Protein AF-A0AAV1AVY8-F1 (afdb_monomer)

Nearest PDB structures (foldseek):
  2wbl-assembly1_A  TM=4.725E-01  e=6.125E+00  Arabidopsis thaliana
  9c3c-assembly1_b  TM=4.980E-01  e=7.980E+00  Oryctolagus cuniculus
  2nty-assemb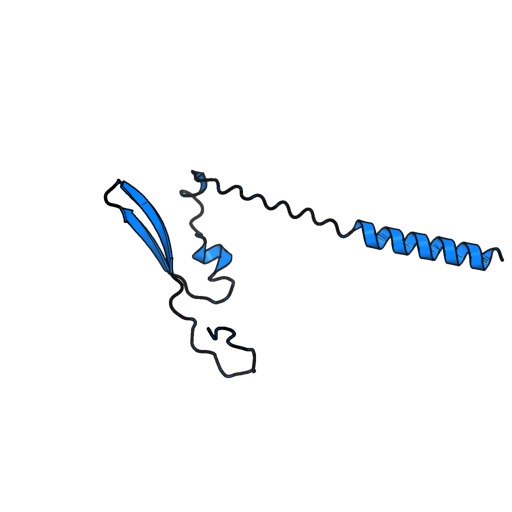ly1_B  TM=3.915E-01  e=5.022E+00  Arabidopsis thaliana
  8yt8-assembly1_B  TM=3.386E-01  e=6.544E+00  Mus musculus

Structure (mmCIF, N/CA/C/O backbone):
data_AF-A0AAV1AVY8-F1
#
_entry.id   AF-A0AAV1AVY8-F1
#
loop_
_atom_site.group_PDB
_atom_site.id
_atom_site.type_symbol
_atom_site.label_atom_id
_atom_site.label_alt_id
_atom_site.label_comp_id
_atom_site.label_asym_id
_atom_site.label_entity_id
_atom_site.label_seq_id
_atom_site.pdbx_PDB_ins_code
_atom_site.Cartn_x
_atom_site.Cartn_y
_atom_site.Cartn_z
_atom_site.occupancy
_atom_site.B_iso_or_equiv
_atom_site.auth_seq_id
_atom_site.auth_comp_id
_atom_site.auth_asym_id
_atom_site.auth_atom_id
_atom_site.pdbx_PDB_model_num
ATOM 1 N N . MET A 1 1 ? -13.682 24.854 53.426 1.00 68.25 1 MET A N 1
ATOM 2 C CA . MET A 1 1 ? -12.756 25.675 52.612 1.00 68.25 1 MET A CA 1
ATOM 3 C C . MET A 1 1 ? -11.513 24.886 52.199 1.00 68.25 1 MET A C 1
ATOM 5 O O . MET A 1 1 ? -11.272 24.775 51.011 1.00 68.25 1 MET A O 1
ATOM 9 N N . ALA A 1 2 ? -10.770 24.259 53.122 1.00 81.88 2 ALA A N 1
ATOM 10 C CA . ALA A 1 2 ? -9.595 23.443 52.764 1.00 81.88 2 ALA A CA 1
ATOM 11 C C . ALA A 1 2 ? -9.935 22.173 51.949 1.0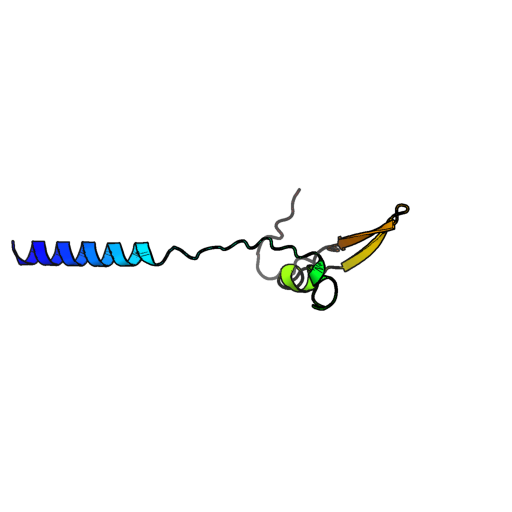0 81.88 2 ALA A C 1
ATOM 13 O O . ALA A 1 2 ? -9.279 21.880 50.957 1.00 81.88 2 ALA A O 1
ATOM 14 N N . ILE A 1 3 ? -11.013 21.469 52.317 1.00 86.44 3 ILE A N 1
ATOM 15 C CA . ILE A 1 3 ? -11.447 20.227 51.647 1.00 86.44 3 ILE A CA 1
ATOM 16 C C . ILE A 1 3 ? -11.923 20.501 50.212 1.00 86.44 3 ILE A C 1
ATOM 18 O O . ILE A 1 3 ? -11.549 19.796 49.284 1.00 86.44 3 ILE A O 1
ATOM 22 N N . THR A 1 4 ? -12.694 21.571 50.005 1.00 87.38 4 THR A N 1
ATOM 23 C CA . THR A 1 4 ? -13.173 21.980 48.673 1.00 87.38 4 THR A CA 1
ATOM 24 C C . THR A 1 4 ? -12.026 22.410 47.756 1.00 87.38 4 THR A C 1
ATOM 26 O O . THR A 1 4 ? -12.057 22.124 46.563 1.00 87.38 4 THR A O 1
ATOM 29 N N . VAL A 1 5 ? -10.987 23.047 48.311 1.00 90.81 5 VAL A N 1
ATOM 30 C CA . VAL A 1 5 ? -9.762 23.396 47.574 1.00 90.81 5 VAL A CA 1
ATOM 31 C C . VAL A 1 5 ? -8.970 22.138 47.207 1.00 90.81 5 VAL A C 1
ATOM 33 O O . VAL A 1 5 ? -8.553 22.011 46.060 1.00 90.81 5 VAL A O 1
ATOM 36 N N . GLN A 1 6 ? -8.826 21.174 48.121 1.00 88.19 6 GLN A N 1
ATOM 37 C CA . GLN A 1 6 ? -8.169 19.897 47.815 1.00 88.19 6 GLN A CA 1
ATOM 38 C C . GLN A 1 6 ? -8.899 19.098 46.730 1.00 88.19 6 GLN A C 1
ATOM 40 O O . GLN A 1 6 ? -8.255 18.620 45.800 1.00 88.19 6 GLN A O 1
ATOM 45 N N . VAL A 1 7 ? -10.228 18.985 46.806 1.00 90.94 7 VAL A N 1
ATOM 46 C CA . VAL A 1 7 ? -11.026 18.267 45.795 1.00 90.94 7 VAL A CA 1
ATOM 47 C C . VAL A 1 7 ? -10.897 18.932 44.420 1.00 90.94 7 VAL A C 1
ATOM 49 O O . VAL A 1 7 ? -10.732 18.237 43.418 1.00 90.94 7 VAL A O 1
ATOM 52 N N . SER A 1 8 ? -10.886 20.268 44.370 1.00 90.94 8 SER A N 1
ATOM 53 C CA . SER A 1 8 ? -10.660 21.024 43.131 1.00 90.94 8 SER A CA 1
ATOM 54 C C . SER A 1 8 ? -9.269 20.764 42.535 1.00 90.94 8 SER A C 1
ATOM 56 O O . SER A 1 8 ? -9.150 20.455 41.350 1.00 90.94 8 SER A O 1
ATOM 58 N N . LEU A 1 9 ? -8.215 20.788 43.360 1.00 90.88 9 LEU A N 1
ATOM 59 C CA . LEU A 1 9 ? -6.843 20.506 42.919 1.00 90.88 9 LEU A CA 1
ATOM 60 C C . LEU A 1 9 ? -6.689 19.086 42.357 1.00 90.88 9 LEU A C 1
ATOM 62 O O . LEU A 1 9 ? -6.064 18.913 41.312 1.00 90.88 9 LEU A O 1
ATOM 66 N N . ILE A 1 10 ? -7.290 18.085 43.008 1.00 91.12 10 ILE A N 1
ATOM 67 C CA . ILE A 1 10 ? -7.266 16.689 42.544 1.00 91.12 10 ILE A CA 1
ATOM 68 C C . ILE A 1 10 ? -8.008 16.555 41.207 1.00 91.12 10 ILE A C 1
ATOM 70 O O . ILE A 1 10 ? -7.501 15.912 40.290 1.00 91.12 10 ILE A O 1
ATOM 74 N N . SER A 1 11 ? -9.166 17.206 41.059 1.00 89.44 11 SER A N 1
ATOM 75 C CA . SER A 1 11 ? -9.940 17.187 39.810 1.00 89.44 11 SER A CA 1
ATOM 76 C C . SER A 1 11 ? -9.165 17.778 38.628 1.00 89.44 11 SER A C 1
ATOM 78 O O . SER A 1 11 ? -9.226 17.235 37.526 1.00 89.44 11 SER A O 1
ATOM 80 N N . ILE A 1 12 ? -8.431 18.873 38.841 1.00 89.38 12 ILE A N 1
ATOM 81 C CA . ILE A 1 12 ? -7.613 19.514 37.798 1.00 89.38 12 ILE A CA 1
ATOM 82 C C . ILE A 1 12 ? -6.440 18.605 37.403 1.00 89.38 12 ILE A C 1
ATOM 84 O O . ILE A 1 12 ? -6.163 18.435 36.218 1.00 89.38 12 ILE A O 1
ATOM 88 N N . LEU A 1 13 ? -5.787 17.968 38.380 1.00 87.94 13 LEU A N 1
ATOM 89 C CA . LEU A 1 13 ? -4.676 17.037 38.151 1.00 87.94 13 LEU A CA 1
ATOM 90 C C . LEU A 1 13 ? -5.093 15.830 37.301 1.00 87.94 13 LEU A C 1
ATOM 92 O O . LEU A 1 13 ? -4.380 15.462 36.368 1.00 87.94 13 LEU A O 1
ATOM 96 N N . LEU A 1 14 ? -6.265 15.252 37.582 1.00 83.81 14 LEU A N 1
ATOM 97 C CA . LEU A 1 14 ? -6.812 14.136 36.804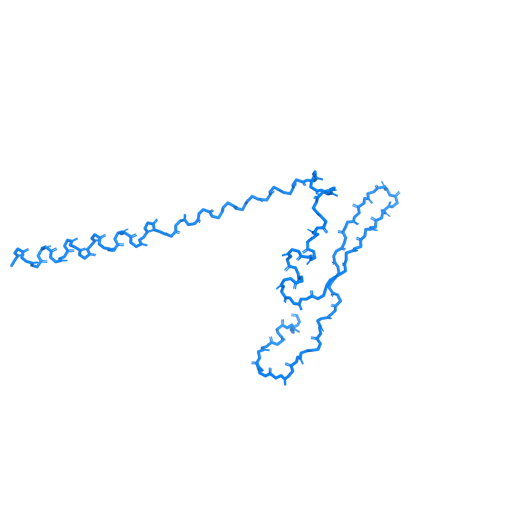 1.00 83.81 14 LEU A CA 1
ATOM 98 C C . LEU A 1 14 ? -7.131 14.547 35.361 1.00 83.81 14 LEU A C 1
ATOM 100 O O . LEU A 1 14 ? -6.813 13.802 34.434 1.00 83.81 14 LEU A O 1
ATOM 104 N N . LEU A 1 15 ? -7.681 15.748 35.151 1.00 82.25 15 LEU A N 1
ATOM 105 C CA . LEU A 1 15 ? -7.954 16.270 33.810 1.00 82.25 15 LEU A CA 1
ATOM 106 C C . LEU A 1 15 ? -6.661 16.435 32.989 1.00 82.25 15 LEU A C 1
ATOM 108 O O . LEU A 1 15 ? -6.619 16.032 31.828 1.00 82.25 15 LEU A O 1
ATOM 112 N N . CYS A 1 16 ? -5.576 16.930 33.592 1.00 79.75 16 CYS A N 1
ATOM 113 C CA . CYS A 1 16 ? -4.286 17.106 32.911 1.00 79.75 16 CYS A CA 1
ATOM 114 C C . CYS A 1 16 ? -3.675 15.790 32.398 1.00 79.75 16 CYS A C 1
ATOM 116 O O . CYS A 1 16 ? -3.081 15.769 31.320 1.00 79.75 16 CYS A O 1
ATOM 118 N N . ILE A 1 17 ? -3.838 14.686 33.134 1.00 79.81 17 ILE A N 1
ATOM 119 C CA . ILE A 1 17 ? -3.283 13.377 32.748 1.00 79.81 17 ILE A CA 1
ATOM 120 C C . ILE A 1 17 ? -4.005 12.811 31.514 1.00 79.81 17 ILE A C 1
ATOM 122 O O . ILE A 1 17 ? -3.375 12.175 30.670 1.00 79.81 17 ILE A O 1
ATOM 126 N N . THR A 1 18 ? -5.305 13.085 31.353 1.00 69.81 18 THR A N 1
ATOM 127 C CA . THR A 1 18 ? -6.079 12.611 30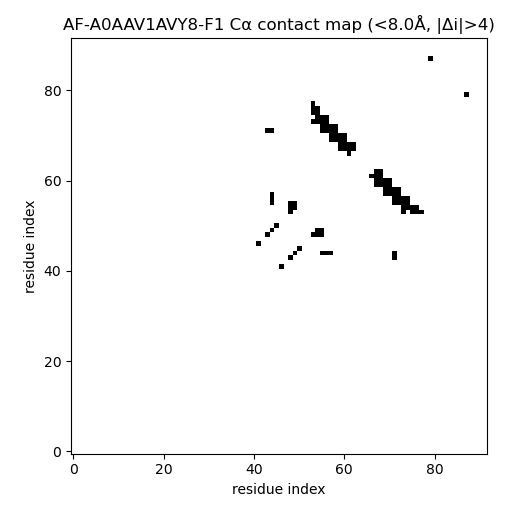.188 1.00 69.81 18 THR A CA 1
ATOM 128 C C . THR A 1 18 ? -5.676 13.276 28.868 1.00 69.81 18 THR A C 1
ATOM 130 O O . THR A 1 18 ? -5.803 12.662 27.814 1.00 69.81 18 THR A O 1
ATOM 133 N N . ILE A 1 19 ? -5.122 14.493 28.910 1.00 61.88 19 ILE A N 1
ATOM 134 C CA . ILE A 1 19 ? -4.714 15.250 27.712 1.00 61.88 19 ILE A CA 1
ATOM 135 C C . ILE A 1 19 ? -3.354 14.761 27.176 1.00 61.88 19 ILE A C 1
ATOM 137 O O . ILE A 1 19 ? -3.073 14.866 25.983 1.00 61.88 19 ILE A O 1
ATOM 141 N N . ALA A 1 20 ? -2.505 14.186 28.034 1.00 58.50 20 ALA A N 1
ATOM 142 C CA . ALA A 1 20 ? -1.146 13.784 27.669 1.00 58.50 20 ALA A CA 1
ATOM 143 C C . ALA A 1 20 ? -1.060 12.447 26.902 1.00 58.50 20 ALA A C 1
ATOM 145 O O . ALA A 1 20 ? -0.034 12.180 26.282 1.00 58.50 20 ALA A O 1
ATOM 146 N N . GLN A 1 21 ? -2.119 11.627 26.902 1.00 58.31 21 GLN A N 1
ATOM 147 C CA . GLN A 1 21 ? -2.122 10.298 26.263 1.00 58.31 21 GLN A CA 1
ATOM 148 C C . GLN A 1 21 ? -2.709 10.284 24.838 1.00 58.31 21 GLN A C 1
ATOM 150 O O . GLN A 1 21 ? -2.933 9.222 24.272 1.00 58.31 21 GLN A O 1
ATOM 155 N N . GLY A 1 22 ? -2.946 11.456 24.237 1.00 54.59 22 GLY A N 1
ATOM 156 C CA . GLY A 1 22 ? -3.513 11.603 22.888 1.00 54.59 22 GLY A CA 1
ATOM 157 C C . GLY A 1 22 ? -2.516 12.012 21.800 1.00 54.59 22 GLY A C 1
ATOM 158 O O . GLY A 1 22 ? -2.934 12.509 20.758 1.00 54.59 22 GLY A O 1
ATOM 159 N N . ARG A 1 23 ? -1.204 11.870 22.025 1.00 55.44 23 ARG A N 1
ATOM 160 C CA . ARG A 1 23 ? -0.195 12.055 20.969 1.00 55.44 23 ARG A CA 1
ATOM 161 C C . ARG A 1 23 ? 0.377 10.706 20.561 1.00 55.44 23 ARG A C 1
ATOM 163 O O . ARG A 1 23 ? 1.560 10.452 20.745 1.00 55.44 23 ARG A O 1
ATOM 170 N N . GLU A 1 24 ? -0.473 9.877 19.964 1.00 52.22 24 GLU A N 1
ATOM 171 C CA . GLU A 1 24 ? -0.002 8.908 18.978 1.00 52.22 24 GLU A CA 1
ATOM 172 C C . GLU A 1 24 ? 0.691 9.736 17.891 1.00 52.22 24 GLU A C 1
ATOM 174 O O . GLU A 1 24 ? 0.059 10.486 17.139 1.00 52.22 24 GLU A O 1
ATOM 179 N N . THR A 1 25 ? 2.019 9.717 17.878 1.00 52.25 25 THR A N 1
ATOM 180 C CA . THR A 1 25 ? 2.789 10.255 16.770 1.00 52.25 25 THR A CA 1
ATOM 181 C C . THR A 1 25 ? 2.473 9.372 15.575 1.00 52.25 25 THR A C 1
ATOM 183 O O . THR A 1 25 ? 3.088 8.331 15.367 1.00 52.25 25 THR A O 1
ATOM 186 N N . LEU A 1 26 ? 1.484 9.775 14.778 1.00 49.19 26 LEU A N 1
ATOM 187 C CA . LEU A 1 26 ? 1.268 9.195 13.464 1.00 49.19 26 LEU A CA 1
ATOM 188 C C . LEU A 1 26 ? 2.453 9.649 12.601 1.00 49.19 26 LEU A C 1
ATOM 190 O O . LEU A 1 26 ? 2.403 10.640 11.875 1.00 49.19 26 LEU A O 1
ATOM 194 N N . HIS A 1 27 ? 3.581 8.959 12.765 1.00 46.72 27 HIS A N 1
ATOM 195 C CA . HIS A 1 27 ? 4.661 8.952 11.803 1.00 46.72 27 HIS A CA 1
ATOM 196 C C . HIS A 1 27 ? 4.095 8.275 10.559 1.00 46.72 27 HIS A C 1
ATOM 198 O O . HIS A 1 27 ? 4.238 7.073 10.361 1.00 46.72 27 HIS A O 1
ATOM 204 N N . THR A 1 28 ? 3.433 9.063 9.713 1.00 47.84 28 THR A N 1
ATOM 205 C CA . THR A 1 28 ? 3.250 8.727 8.305 1.00 47.84 28 THR A CA 1
ATOM 206 C C . THR A 1 28 ? 4.636 8.747 7.673 1.00 47.84 28 THR A C 1
ATOM 208 O O . THR A 1 28 ? 5.073 9.733 7.079 1.00 47.84 28 THR A O 1
ATOM 211 N N . SER A 1 29 ? 5.389 7.668 7.865 1.00 52.81 29 SER A N 1
ATOM 212 C CA . SER A 1 29 ? 6.544 7.364 7.044 1.00 52.81 29 SER A CA 1
ATOM 213 C C . SER A 1 29 ? 6.014 6.958 5.673 1.00 52.81 29 SER A C 1
ATOM 215 O O . SER A 1 29 ? 5.856 5.782 5.366 1.00 52.81 29 SER A O 1
ATOM 217 N N . ASN A 1 30 ? 5.794 7.938 4.794 1.00 55.03 30 ASN A N 1
ATOM 218 C CA . ASN A 1 30 ? 5.705 7.695 3.350 1.00 55.03 30 ASN A CA 1
ATOM 219 C C . ASN A 1 30 ? 7.090 7.336 2.794 1.00 55.03 30 ASN A C 1
ATOM 221 O O . ASN A 1 30 ? 7.551 7.894 1.799 1.00 55.03 30 ASN A O 1
ATOM 225 N N . GLN A 1 31 ? 7.786 6.405 3.443 1.00 51.47 31 GLN A N 1
ATOM 226 C CA . GLN A 1 31 ? 8.992 5.819 2.904 1.00 51.47 31 GLN A CA 1
ATOM 227 C C . GLN A 1 31 ? 8.549 4.752 1.900 1.00 51.47 31 GLN A C 1
ATOM 229 O O . GLN A 1 31 ? 8.649 3.552 2.138 1.00 51.47 31 GLN A O 1
ATOM 234 N N . PHE A 1 32 ? 8.022 5.217 0.761 1.00 51.53 32 PHE A N 1
ATOM 235 C CA . PHE A 1 32 ? 7.958 4.427 -0.461 1.00 51.53 32 PHE A CA 1
ATOM 236 C C . PHE A 1 32 ? 9.399 4.233 -0.936 1.00 51.53 32 PHE A C 1
ATOM 238 O O . PHE A 1 32 ? 9.917 4.922 -1.813 1.00 51.53 32 PHE A O 1
ATOM 245 N N . SER A 1 33 ? 10.089 3.326 -0.252 1.00 44.81 33 SER A N 1
ATOM 246 C CA . SER A 1 33 ? 11.369 2.796 -0.670 1.00 44.81 33 SER A CA 1
ATOM 247 C C . SER A 1 33 ? 11.106 1.959 -1.911 1.00 44.81 33 SER A C 1
ATOM 249 O O . SER A 1 33 ? 10.661 0.816 -1.818 1.00 44.81 33 SER A O 1
ATOM 251 N N . ALA A 1 34 ? 11.410 2.519 -3.082 1.00 53.22 34 ALA A N 1
ATOM 252 C CA . ALA A 1 34 ? 11.415 1.801 -4.358 1.00 53.22 34 ALA A CA 1
ATOM 253 C C . ALA A 1 34 ? 12.332 0.552 -4.344 1.00 53.22 34 ALA A C 1
ATOM 255 O O . ALA A 1 34 ? 12.271 -0.283 -5.239 1.00 53.22 34 ALA A O 1
ATOM 256 N N . SER A 1 35 ? 13.155 0.391 -3.304 1.00 44.38 35 SER A N 1
ATOM 257 C CA . SER A 1 35 ? 13.981 -0.781 -3.010 1.00 44.38 35 SER A CA 1
ATOM 258 C C . SER A 1 35 ? 13.241 -1.950 -2.330 1.00 44.38 35 SER A C 1
ATOM 260 O O . SER A 1 35 ? 13.822 -3.023 -2.203 1.00 44.38 35 SER A O 1
ATOM 262 N N . SER A 1 36 ? 11.973 -1.791 -1.926 1.00 45.78 36 SER A N 1
ATOM 263 C CA . SER A 1 36 ? 11.144 -2.864 -1.334 1.00 45.78 36 SER A CA 1
ATOM 264 C C . SER A 1 36 ? 10.561 -3.843 -2.369 1.00 45.78 36 SER A C 1
ATOM 266 O O . SER A 1 36 ? 10.082 -4.916 -2.012 1.00 45.78 36 SER A O 1
ATOM 268 N N . LEU A 1 37 ? 10.645 -3.521 -3.666 1.00 51.22 37 LEU A N 1
ATOM 269 C CA . LEU A 1 37 ? 10.017 -4.264 -4.773 1.00 51.22 37 LEU A CA 1
ATOM 270 C C . LEU A 1 37 ? 10.519 -5.707 -4.987 1.00 51.22 37 LEU A C 1
ATOM 272 O O . LEU A 1 37 ? 10.133 -6.331 -5.974 1.00 51.22 37 LEU A O 1
ATOM 276 N N . VAL A 1 38 ? 11.390 -6.234 -4.123 1.00 51.16 38 VAL A N 1
ATOM 277 C CA . VAL A 1 38 ? 12.057 -7.520 -4.365 1.00 51.16 38 VAL A CA 1
ATOM 278 C C . VAL A 1 38 ? 11.873 -8.561 -3.258 1.00 51.16 38 VAL A C 1
ATOM 280 O O . VAL A 1 38 ? 12.074 -9.723 -3.566 1.00 51.16 38 VAL A O 1
ATOM 283 N N . ASN A 1 39 ? 11.461 -8.245 -2.019 1.00 50.50 39 ASN A N 1
ATOM 284 C CA . ASN A 1 39 ? 11.483 -9.280 -0.955 1.00 50.50 39 ASN A CA 1
ATOM 285 C C . ASN A 1 39 ? 10.368 -9.232 0.106 1.00 50.50 39 ASN A C 1
ATOM 287 O O . ASN A 1 39 ? 10.519 -9.832 1.165 1.00 50.50 39 ASN A O 1
ATOM 291 N N . ASN A 1 40 ? 9.253 -8.550 -0.143 1.00 52.56 40 ASN A N 1
ATOM 292 C CA . ASN A 1 40 ? 8.026 -8.842 0.598 1.00 52.56 40 ASN A CA 1
ATOM 293 C C . ASN A 1 40 ? 6.980 -9.226 -0.440 1.00 52.56 40 ASN A C 1
ATOM 295 O O . ASN A 1 40 ? 6.472 -8.362 -1.148 1.00 52.56 40 ASN A O 1
ATOM 299 N N . ASP A 1 41 ? 6.711 -10.525 -0.558 1.00 60.41 41 ASP A N 1
ATOM 300 C CA . ASP A 1 41 ? 5.773 -11.130 -1.517 1.00 60.41 41 ASP A CA 1
ATOM 301 C C . ASP A 1 41 ? 4.312 -10.653 -1.358 1.00 60.41 41 ASP A C 1
ATOM 303 O O . ASP A 1 41 ? 3.426 -11.054 -2.112 1.00 60.41 41 ASP A O 1
ATOM 307 N N . ASP A 1 42 ? 4.058 -9.758 -0.402 1.00 66.75 42 ASP A N 1
ATOM 308 C CA . ASP A 1 42 ? 2.744 -9.239 -0.070 1.00 66.75 42 ASP A CA 1
ATOM 309 C C . ASP A 1 42 ? 2.615 -7.805 -0.606 1.00 66.75 42 ASP A C 1
ATOM 311 O O . ASP A 1 42 ? 2.946 -6.825 0.064 1.00 66.75 42 ASP A O 1
ATOM 315 N N . GLY A 1 43 ? 2.146 -7.686 -1.852 1.00 78.00 43 GLY A N 1
ATOM 316 C CA . GLY A 1 43 ? 1.862 -6.406 -2.507 1.00 78.00 43 GLY A CA 1
ATOM 317 C C . GLY A 1 43 ? 0.750 -5.596 -1.821 1.00 78.00 43 GLY A C 1
ATOM 318 O O . GLY A 1 43 ? 0.122 -6.029 -0.847 1.00 78.00 43 GLY A O 1
ATOM 319 N N . ILE A 1 44 ? 0.460 -4.405 -2.357 1.00 84.25 44 ILE A N 1
ATOM 320 C CA . ILE A 1 44 ? -0.607 -3.508 -1.853 1.00 84.25 44 ILE A CA 1
ATOM 321 C C . ILE A 1 44 ? -1.950 -4.251 -1.771 1.00 84.25 44 ILE A C 1
ATOM 323 O O . ILE A 1 44 ? -2.729 -4.044 -0.838 1.00 84.25 44 ILE A O 1
ATOM 327 N N . CYS A 1 45 ? -2.182 -5.170 -2.711 1.00 85.25 45 CYS A N 1
ATOM 328 C CA . CYS A 1 45 ? -3.358 -6.023 -2.737 1.00 85.25 45 CYS A CA 1
ATOM 329 C C . CYS A 1 45 ? -3.550 -6.804 -1.431 1.00 85.25 45 CYS A C 1
ATOM 331 O O . CYS A 1 45 ? -4.572 -6.676 -0.756 1.00 85.25 45 CYS A O 1
ATOM 333 N N . LYS A 1 46 ? -2.520 -7.552 -1.034 1.00 84.44 46 LYS A N 1
ATOM 334 C CA . LYS A 1 46 ? -2.563 -8.466 0.107 1.00 84.44 46 LYS A CA 1
ATOM 335 C C . LYS A 1 46 ? -2.531 -7.737 1.447 1.00 84.44 46 LYS A C 1
ATOM 337 O O . LYS A 1 46 ? -3.178 -8.153 2.403 1.00 84.44 46 LYS A O 1
ATOM 342 N N . THR A 1 47 ? -1.806 -6.624 1.517 1.00 84.50 47 THR A N 1
ATOM 343 C CA . THR A 1 47 ? -1.638 -5.863 2.763 1.00 84.50 47 THR A CA 1
ATOM 344 C C . THR A 1 47 ? -2.823 -4.951 3.081 1.00 84.50 47 THR A C 1
ATOM 346 O O . THR A 1 47 ? -3.171 -4.794 4.252 1.00 84.50 47 THR A O 1
ATOM 349 N N . MET A 1 48 ? -3.477 -4.365 2.070 1.00 82.44 48 MET A N 1
ATOM 350 C CA . MET A 1 48 ? -4.489 -3.322 2.290 1.00 82.44 48 MET A CA 1
ATOM 351 C C . MET A 1 48 ? -5.884 -3.662 1.762 1.00 82.44 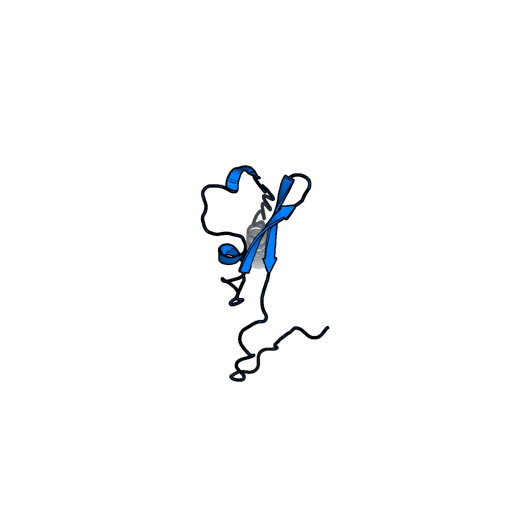48 MET A C 1
ATOM 353 O O . MET A 1 48 ? -6.871 -3.233 2.356 1.00 82.44 48 MET A O 1
ATOM 357 N N . VAL A 1 49 ? -5.990 -4.371 0.640 1.00 83.81 49 VAL A N 1
ATOM 358 C CA . VAL A 1 49 ? -7.263 -4.518 -0.084 1.00 83.81 49 VAL A CA 1
ATOM 359 C C . VAL A 1 49 ? -7.972 -5.816 0.299 1.00 83.81 49 VAL A C 1
ATOM 361 O O . VAL A 1 49 ? -9.150 -5.796 0.664 1.00 83.81 49 VAL A O 1
ATOM 364 N N . GLU A 1 50 ? -7.246 -6.933 0.305 1.00 83.50 50 GLU A N 1
ATOM 365 C CA . GLU A 1 50 ? -7.773 -8.239 0.716 1.00 83.50 50 GLU A CA 1
ATOM 366 C C . GLU A 1 50 ? -8.158 -8.257 2.200 1.00 83.50 50 GLU A C 1
ATOM 368 O O . GLU A 1 50 ? -9.168 -8.856 2.573 1.00 83.50 50 GLU A O 1
ATOM 373 N N . THR A 1 51 ? -7.434 -7.512 3.042 1.00 83.81 51 THR A N 1
ATOM 374 C CA . THR A 1 51 ? -7.766 -7.331 4.467 1.00 83.81 51 THR A CA 1
ATOM 375 C C . THR A 1 51 ? -9.120 -6.647 4.679 1.00 83.81 51 THR A C 1
ATOM 377 O O . THR A 1 51 ? -9.764 -6.856 5.705 1.00 83.81 51 THR A O 1
ATOM 380 N N . GLN A 1 52 ? -9.597 -5.884 3.692 1.00 82.25 52 GLN A N 1
ATOM 381 C CA . GLN A 1 52 ? -10.913 -5.239 3.688 1.00 82.25 52 GLN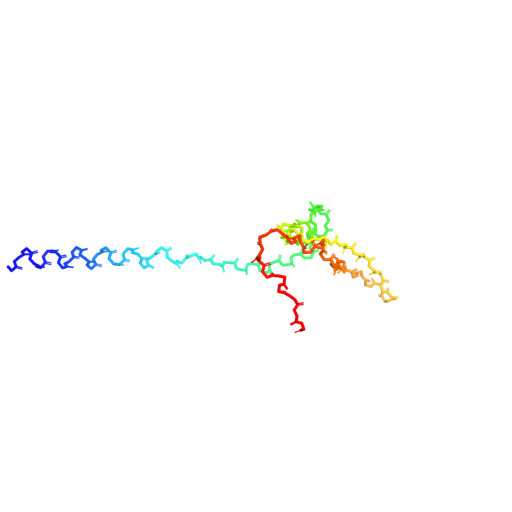 A CA 1
ATOM 382 C C . GLN A 1 52 ? -11.999 -6.094 3.007 1.00 82.25 52 GLN A C 1
ATOM 384 O O . GLN A 1 52 ? -13.122 -5.627 2.785 1.00 82.25 52 GLN A O 1
ATOM 389 N N . GLY A 1 53 ? -11.693 -7.344 2.647 1.00 78.56 53 GLY A N 1
ATOM 390 C CA . GLY A 1 53 ? -12.630 -8.261 1.995 1.00 78.56 53 GLY A CA 1
ATOM 391 C C . GLY A 1 53 ? -12.943 -7.892 0.543 1.00 78.56 53 GLY A C 1
ATOM 392 O O . GLY A 1 53 ? -14.016 -8.223 0.038 1.00 78.56 53 GLY A O 1
ATOM 393 N N . TYR A 1 54 ? -12.047 -7.162 -0.119 1.00 80.31 54 TYR A N 1
ATOM 394 C CA . TYR A 1 54 ? -12.109 -6.910 -1.555 1.00 80.31 54 TYR A CA 1
ATOM 395 C C . TYR A 1 54 ? -11.146 -7.856 -2.269 1.00 80.31 54 TYR A C 1
ATOM 397 O O . TYR A 1 54 ? -10.008 -8.026 -1.847 1.00 80.31 54 TYR A O 1
ATOM 405 N N . THR A 1 55 ? -11.588 -8.450 -3.374 1.00 86.75 55 THR A N 1
ATOM 406 C CA . THR A 1 55 ? -10.684 -9.150 -4.290 1.00 86.75 55 THR A CA 1
ATOM 407 C C . THR A 1 55 ? -9.842 -8.130 -5.041 1.00 86.75 55 THR A C 1
ATOM 409 O O . THR A 1 55 ? -10.394 -7.142 -5.538 1.00 86.75 55 THR A O 1
ATOM 412 N N . CYS A 1 56 ? -8.540 -8.373 -5.197 1.00 86.25 56 CYS A N 1
ATOM 413 C CA . CYS A 1 56 ? -7.777 -7.628 -6.185 1.00 86.25 56 CYS A CA 1
ATOM 414 C C . CYS A 1 56 ? -6.767 -8.433 -6.990 1.00 86.25 56 CYS A C 1
ATOM 416 O O . CYS A 1 56 ? -6.326 -9.517 -6.630 1.00 86.25 56 CYS A O 1
ATOM 418 N N . GLU A 1 57 ? -6.467 -7.867 -8.151 1.00 88.81 57 GLU A N 1
ATOM 419 C CA . GLU A 1 57 ? -5.552 -8.374 -9.154 1.00 88.81 57 GLU A CA 1
ATOM 420 C C . GLU A 1 57 ? -4.432 -7.352 -9.319 1.00 88.81 57 GLU A C 1
ATOM 422 O O . GLU A 1 57 ? -4.699 -6.158 -9.492 1.00 88.81 57 GLU A O 1
ATOM 427 N N . GLU A 1 58 ? -3.186 -7.805 -9.281 1.00 88.75 58 GLU A N 1
ATOM 428 C CA . GLU A 1 58 ? -2.022 -6.966 -9.540 1.00 88.75 58 GLU A CA 1
ATOM 429 C C . GLU A 1 58 ? -1.424 -7.329 -10.902 1.00 88.75 58 GLU A C 1
ATOM 431 O O . GLU A 1 58 ? -1.144 -8.492 -11.189 1.00 88.75 58 GLU A O 1
ATOM 436 N N . HIS A 1 59 ? -1.246 -6.326 -11.760 1.00 89.44 59 HIS A N 1
ATOM 437 C CA . HIS A 1 59 ? -0.758 -6.483 -13.128 1.00 89.44 59 HIS A CA 1
ATOM 438 C C . HIS A 1 59 ? 0.527 -5.686 -13.306 1.00 89.44 59 HIS A C 1
ATOM 440 O O . HIS A 1 59 ? 0.574 -4.501 -12.989 1.00 89.44 59 HIS A O 1
ATOM 446 N N . LYS A 1 60 ? 1.566 -6.312 -13.858 1.00 90.69 60 LYS A N 1
ATOM 447 C CA . LYS A 1 60 ? 2.804 -5.620 -14.233 1.00 90.69 60 LYS A CA 1
ATOM 448 C C . LYS A 1 60 ? 2.829 -5.428 -15.741 1.00 90.69 60 LYS A C 1
ATOM 450 O O . LYS A 1 60 ? 2.815 -6.403 -16.488 1.00 90.69 60 LYS A O 1
ATOM 455 N N . VAL A 1 61 ? 2.853 -4.176 -16.180 1.00 92.62 61 VAL A N 1
ATOM 456 C CA . VAL A 1 61 ? 2.854 -3.802 -17.597 1.00 92.62 61 VAL A CA 1
ATOM 457 C C . VAL A 1 61 ? 4.148 -3.077 -17.913 1.00 92.62 61 VAL A C 1
ATOM 459 O O . VAL A 1 61 ? 4.518 -2.131 -17.224 1.00 92.62 61 VAL A O 1
ATOM 462 N N . THR A 1 62 ? 4.826 -3.504 -18.971 1.00 95.31 62 THR A N 1
ATOM 463 C CA . THR A 1 62 ? 5.996 -2.800 -19.497 1.00 95.31 62 THR A CA 1
ATOM 464 C C . THR A 1 62 ? 5.557 -1.900 -20.642 1.00 95.31 62 THR A C 1
ATOM 466 O O . THR A 1 62 ? 4.981 -2.373 -21.622 1.00 95.31 62 THR A O 1
ATOM 469 N N . THR A 1 63 ? 5.792 -0.601 -20.509 1.00 95.75 63 THR A N 1
ATOM 470 C CA . THR A 1 63 ? 5.507 0.379 -21.558 1.00 95.75 63 THR A CA 1
ATOM 471 C C . THR A 1 63 ? 6.577 0.331 -22.651 1.00 95.75 63 THR A C 1
ATOM 473 O O . THR A 1 63 ? 7.661 -0.224 -22.468 1.00 95.75 63 THR A O 1
ATOM 476 N N . GLN A 1 64 ? 6.283 0.912 -23.816 1.00 96.50 64 GLN A N 1
ATOM 477 C CA . GLN A 1 64 ? 7.192 0.890 -24.970 1.00 96.50 64 GLN A CA 1
ATOM 478 C C . GLN A 1 64 ?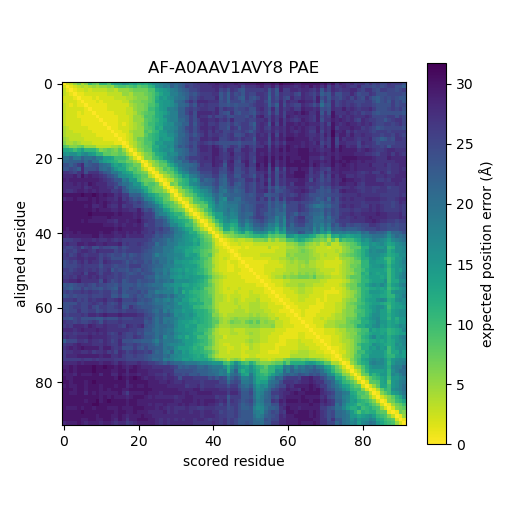 8.537 1.588 -24.697 1.00 96.50 64 GLN A C 1
ATOM 480 O O . GLN A 1 64 ? 9.561 1.203 -25.255 1.00 96.50 64 GLN A O 1
ATOM 485 N N . ASP A 1 65 ? 8.537 2.596 -23.832 1.00 95.94 65 ASP A N 1
ATOM 486 C CA . ASP A 1 65 ? 9.704 3.340 -23.351 1.00 95.94 65 ASP A CA 1
ATOM 487 C C . ASP A 1 65 ? 10.451 2.639 -22.198 1.00 95.94 65 ASP A C 1
ATOM 489 O O . ASP A 1 65 ? 11.427 3.173 -21.677 1.00 95.94 65 ASP A O 1
ATOM 493 N N . GLY A 1 66 ? 10.048 1.416 -21.837 1.00 94.94 66 GLY A N 1
ATOM 494 C CA . GLY A 1 66 ? 10.787 0.544 -20.921 1.00 94.94 66 GLY A CA 1
ATOM 495 C C . GLY A 1 66 ? 10.462 0.729 -19.439 1.00 94.94 66 GLY A C 1
ATOM 496 O O . GLY A 1 66 ? 11.135 0.129 -18.600 1.00 94.94 66 GLY A O 1
ATOM 497 N N . PHE A 1 67 ? 9.435 1.506 -19.086 1.00 95.12 67 PHE A N 1
ATOM 498 C CA . PHE A 1 67 ? 8.979 1.596 -17.698 1.00 95.12 67 PHE A CA 1
ATOM 499 C C . PHE A 1 67 ? 8.130 0.381 -17.322 1.00 95.12 67 PHE A C 1
ATOM 501 O O . PHE A 1 67 ? 7.315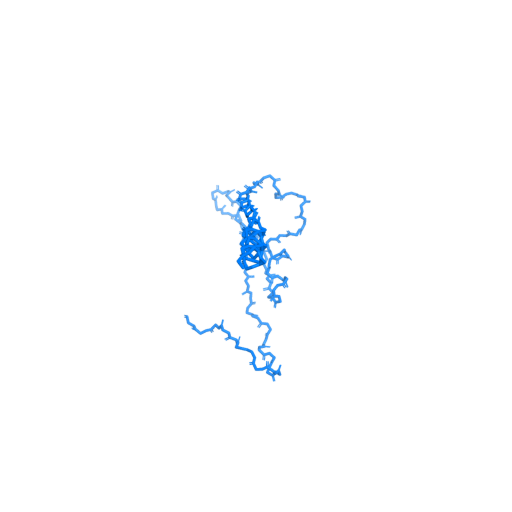 -0.101 -18.106 1.00 95.12 67 PHE A O 1
ATOM 508 N N . ILE A 1 68 ? 8.306 -0.109 -16.092 1.00 93.88 68 ILE A N 1
ATOM 509 C CA . ILE A 1 68 ? 7.491 -1.184 -15.516 1.00 93.88 68 ILE A CA 1
ATOM 510 C C . ILE A 1 68 ? 6.459 -0.545 -14.589 1.00 93.88 68 ILE A C 1
ATOM 512 O O . ILE A 1 68 ? 6.797 -0.032 -13.523 1.00 93.88 68 ILE A O 1
ATOM 516 N N . LEU A 1 69 ? 5.196 -0.588 -14.994 1.00 91.62 69 LEU A N 1
ATOM 517 C CA . LEU A 1 69 ? 4.062 -0.100 -14.220 1.00 91.62 69 LEU A CA 1
ATOM 518 C C . LEU A 1 69 ? 3.424 -1.264 -13.464 1.00 91.62 69 LEU A C 1
ATOM 520 O O . LEU A 1 69 ? 3.079 -2.278 -14.065 1.00 91.62 69 LEU A O 1
ATOM 524 N N . SER A 1 70 ? 3.248 -1.107 -12.152 1.00 87.75 70 SER A N 1
ATOM 525 C CA . SER A 1 70 ? 2.458 -2.035 -11.332 1.00 87.75 70 SER A CA 1
ATOM 526 C C . SER A 1 70 ? 1.061 -1.444 -11.148 1.00 87.75 70 SER A C 1
ATOM 528 O O . SER A 1 70 ? 0.916 -0.345 -10.617 1.00 87.75 70 SER A O 1
ATOM 530 N N . LEU A 1 71 ? 0.044 -2.136 -11.650 1.00 89.25 71 LEU A N 1
ATOM 531 C CA . LEU A 1 71 ? -1.350 -1.708 -11.672 1.00 89.25 71 LEU A CA 1
ATOM 532 C C . LEU A 1 71 ? -2.171 -2.592 -10.735 1.00 89.25 71 LEU A C 1
ATOM 534 O O . LEU A 1 71 ? -2.129 -3.814 -10.843 1.00 89.25 71 LEU A O 1
ATOM 538 N N . GLN A 1 72 ? -2.972 -1.977 -9.867 1.00 88.06 72 GLN A N 1
ATOM 539 C CA . GLN A 1 72 ? -3.903 -2.684 -8.992 1.00 88.06 72 GLN A CA 1
ATOM 540 C C . GLN A 1 72 ? -5.326 -2.561 -9.538 1.00 88.06 72 GLN A C 1
ATOM 542 O O . GLN A 1 72 ? -5.847 -1.457 -9.688 1.00 88.06 72 GLN A O 1
ATOM 547 N N . ARG A 1 73 ? -5.982 -3.690 -9.801 1.00 88.50 73 ARG A N 1
ATOM 548 C CA . ARG A 1 73 ? -7.385 -3.751 -10.213 1.00 88.50 73 ARG A CA 1
ATOM 549 C C . ARG A 1 73 ? -8.217 -4.422 -9.128 1.00 88.50 73 ARG A C 1
ATOM 551 O O . ARG A 1 73 ? -7.877 -5.509 -8.684 1.00 88.50 73 ARG A O 1
ATOM 558 N N . LEU A 1 74 ? -9.320 -3.795 -8.728 1.00 88.62 74 LEU A N 1
ATOM 559 C CA . LEU A 1 74 ? -10.342 -4.408 -7.877 1.00 88.62 74 LEU A CA 1
ATOM 560 C C . LEU A 1 74 ? -11.507 -4.830 -8.783 1.00 88.62 74 LEU A C 1
ATOM 562 O O . LEU A 1 74 ? -12.370 -3.997 -9.075 1.00 88.62 74 LEU A O 1
ATOM 566 N N . PRO A 1 75 ? -11.535 -6.073 -9.302 1.00 79.56 75 PRO A N 1
ATOM 567 C CA . PRO A 1 75 ? -12.749 -6.584 -9.923 1.00 79.56 75 PRO A CA 1
ATOM 568 C C . PRO A 1 75 ? -13.848 -6.592 -8.851 1.00 79.56 75 PRO A C 1
ATOM 570 O O . PRO A 1 75 ? -13.579 -6.928 -7.700 1.00 79.56 75 PRO A O 1
ATOM 573 N N . ALA A 1 76 ? -15.043 -6.118 -9.212 1.00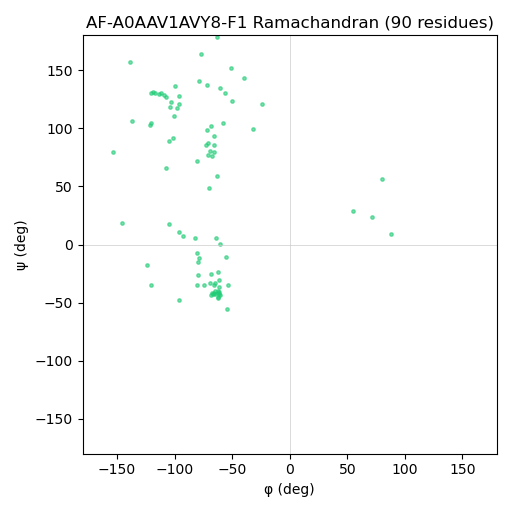 70.19 76 ALA A N 1
ATOM 574 C CA . ALA A 1 76 ? -16.146 -5.809 -8.299 1.00 70.19 76 ALA A CA 1
ATOM 575 C C . ALA A 1 76 ? -16.333 -6.822 -7.146 1.00 70.19 76 ALA A C 1
ATOM 577 O O . ALA A 1 76 ? -16.172 -8.027 -7.332 1.00 70.19 76 ALA A O 1
ATOM 578 N N . ARG A 1 77 ? -16.712 -6.310 -5.962 1.00 61.22 77 ARG A N 1
ATOM 579 C CA . ARG A 1 77 ? -16.910 -7.095 -4.729 1.00 61.22 77 ARG A CA 1
ATOM 580 C C . ARG A 1 77 ? -17.820 -8.319 -4.938 1.00 61.22 77 ARG A C 1
ATOM 582 O O . ARG A 1 77 ? -18.747 -8.242 -5.749 1.00 61.22 77 ARG A O 1
ATOM 589 N N . PRO A 1 78 ? -17.644 -9.393 -4.133 1.00 58.28 78 PRO A N 1
ATOM 590 C CA . PRO A 1 78 ? -18.636 -10.449 -4.053 1.00 58.28 78 PRO A CA 1
ATOM 591 C C . PRO A 1 78 ? -19.964 -9.808 -3.668 1.00 58.28 78 PRO A C 1
ATOM 593 O O . PRO A 1 78 ? -20.025 -8.982 -2.755 1.00 58.28 78 PRO A O 1
ATOM 596 N N . THR A 1 79 ? -20.986 -10.155 -4.446 1.00 49.25 79 THR A N 1
ATOM 597 C CA . THR A 1 79 ? -22.389 -9.775 -4.292 1.00 49.25 79 THR A CA 1
ATOM 598 C C . THR A 1 79 ? -22.715 -9.425 -2.852 1.00 49.25 79 THR A C 1
ATOM 600 O O . THR A 1 79 ? -22.542 -10.279 -1.984 1.00 49.25 79 THR A O 1
ATOM 603 N N . CYS A 1 80 ? -23.177 -8.188 -2.639 1.00 52.06 80 CYS A N 1
ATOM 604 C CA . CYS A 1 80 ? -23.831 -7.715 -1.422 1.00 52.06 80 CYS A CA 1
ATOM 605 C C . CYS A 1 80 ? -24.599 -8.904 -0.806 1.00 52.06 80 CYS A C 1
ATOM 607 O O . CYS A 1 80 ? -25.640 -9.307 -1.328 1.00 52.06 80 CYS A O 1
ATOM 609 N N . ALA A 1 81 ? -24.029 -9.560 0.212 1.00 46.22 81 ALA A N 1
ATOM 610 C CA . ALA A 1 81 ? -24.720 -10.634 0.898 1.00 46.22 81 ALA A CA 1
ATOM 611 C C . ALA A 1 81 ? -25.796 -9.924 1.703 1.00 46.22 81 ALA A C 1
ATOM 613 O O . ALA A 1 81 ? -25.531 -9.317 2.737 1.00 46.22 81 ALA A O 1
ATOM 614 N N . ILE A 1 82 ? -26.998 -9.928 1.143 1.00 47.69 82 ILE A N 1
ATOM 615 C CA . ILE A 1 82 ? -28.249 -9.459 1.726 1.00 47.69 82 ILE A CA 1
ATOM 616 C C . ILE A 1 82 ? -28.616 -10.288 2.966 1.00 47.69 82 ILE A C 1
ATOM 618 O O . ILE A 1 82 ? -29.677 -10.888 3.033 1.00 47.69 82 ILE A O 1
ATOM 622 N N . THR A 1 83 ? -27.753 -10.319 3.974 1.00 47.56 83 THR A N 1
ATOM 623 C CA . THR A 1 83 ? -28.112 -10.741 5.323 1.00 47.56 83 THR A CA 1
ATOM 624 C C . THR A 1 83 ? -27.445 -9.763 6.275 1.00 47.56 83 THR A C 1
ATOM 626 O O . THR A 1 83 ? -26.236 -9.799 6.467 1.00 47.56 83 THR A O 1
ATOM 629 N N . ALA A 1 84 ? -28.269 -8.888 6.853 1.00 48.78 84 ALA A N 1
ATOM 630 C CA . ALA A 1 84 ? -27.917 -7.826 7.799 1.00 48.78 84 ALA A CA 1
ATOM 631 C C . ALA A 1 84 ? -27.336 -6.522 7.208 1.00 48.78 84 ALA A C 1
ATOM 633 O O . ALA A 1 84 ? -26.299 -6.037 7.638 1.00 48.78 84 ALA A O 1
ATOM 634 N N . GLY A 1 85 ? -28.079 -5.896 6.287 1.00 46.06 85 GLY A N 1
ATOM 635 C CA . GLY A 1 85 ? -28.434 -4.469 6.408 1.00 46.06 85 GLY A CA 1
ATOM 636 C C . GLY A 1 85 ? -27.330 -3.416 6.592 1.00 46.06 85 GLY A C 1
ATOM 637 O O . GLY A 1 85 ? -27.618 -2.378 7.182 1.00 46.06 85 GLY A O 1
ATOM 638 N N . PHE A 1 86 ? -26.110 -3.632 6.102 1.00 43.94 86 PHE A N 1
ATOM 639 C CA . PHE A 1 86 ? -25.062 -2.610 6.097 1.00 43.94 86 PHE A CA 1
ATOM 640 C C . PHE A 1 86 ? -24.815 -2.145 4.661 1.00 43.94 86 PHE A C 1
ATOM 642 O O . PHE A 1 86 ? -24.679 -2.968 3.756 1.00 43.94 86 PHE A O 1
ATOM 649 N N . PHE A 1 87 ? -24.849 -0.829 4.452 1.00 43.25 87 PHE A N 1
ATOM 650 C CA . PHE A 1 87 ? -24.826 -0.186 3.143 1.00 43.25 87 PHE A CA 1
ATOM 651 C C . PHE A 1 87 ? -23.679 -0.713 2.263 1.00 43.25 87 PHE A C 1
ATOM 653 O O . PHE A 1 87 ? -22.502 -0.640 2.617 1.00 43.25 87 PHE A O 1
ATOM 660 N N . CYS A 1 88 ? -24.034 -1.212 1.076 1.00 56.09 88 CYS A N 1
ATOM 661 C CA . CYS A 1 88 ? -23.128 -1.252 -0.064 1.00 56.09 88 CYS A CA 1
ATOM 662 C C . CYS A 1 88 ? -22.950 0.206 -0.538 1.00 56.09 88 CYS A C 1
ATOM 664 O O . CYS A 1 88 ? -23.600 0.629 -1.490 1.00 56.09 88 CYS A O 1
ATOM 666 N N . ASP A 1 89 ? -22.136 0.996 0.171 1.00 48.09 89 ASP A N 1
ATOM 667 C CA . ASP A 1 89 ? -21.826 2.379 -0.213 1.00 48.09 89 ASP A CA 1
ATOM 668 C C . ASP A 1 89 ? -20.896 2.386 -1.429 1.00 48.09 89 ASP A C 1
ATOM 670 O O . ASP A 1 89 ? -19.672 2.433 -1.326 1.00 48.09 89 ASP A O 1
ATOM 674 N N . ALA A 1 90 ? -21.512 2.303 -2.604 1.00 44.56 90 ALA A N 1
ATOM 675 C CA . ALA A 1 90 ? -20.951 2.747 -3.869 1.00 44.56 90 ALA A CA 1
ATOM 676 C C . ALA A 1 90 ? -22.110 3.107 -4.808 1.00 44.56 90 ALA A C 1
ATOM 678 O O . ALA A 1 90 ? -22.503 2.323 -5.672 1.00 44.56 90 ALA A O 1
ATOM 679 N N . VAL A 1 91 ? -22.682 4.297 -4.616 1.00 44.34 91 VAL A N 1
ATOM 680 C CA . VAL A 1 91 ? -23.511 4.953 -5.630 1.00 44.34 91 VAL A CA 1
ATOM 681 C C . VAL A 1 91 ? -22.872 6.298 -5.964 1.00 44.34 91 VAL A C 1
ATOM 683 O O . VAL A 1 91 ? -23.014 7.257 -5.212 1.00 44.34 91 VAL A O 1
ATOM 686 N N . ILE A 1 92 ? -22.238 6.271 -7.144 1.00 38.66 92 ILE A N 1
ATOM 687 C CA . ILE A 1 92 ? -21.852 7.351 -8.071 1.00 38.66 92 ILE A CA 1
ATOM 688 C C . ILE A 1 92 ? -20.635 8.189 -7.672 1.00 38.66 92 ILE A C 1
ATOM 690 O O . ILE A 1 92 ? -20.747 9.075 -6.802 1.00 38.66 92 ILE A O 1
#

InterPro domains:
  IPR006693 Partial AB-hydrolase lipase domain [PF04083] (46-78)
  IPR029058 Alpha/Beta hydrolase fold [G3DSA:3.40.50.1820] (36-91)

Radius of gyration: 25.31 Å; Cα contacts (8 Å, |Δi|>4): 52; chains: 1; bounding box: 42×37×78 Å

Foldseek 3Di:
DVVVVVVVVVVVVVVVVVVVPPPPPPPPPPPPPVVVVPPDPQPCCNPPPVVVQFDKDWDWDADPVGDTDIDIDGDDGDPPPPDDDDDPPDDD

Solvent-accessible surface area (backbone atoms only — not comparable to full-atom values): 6277 Å² total; per-residue (Å²): 111,71,65,63,52,51,53,50,53,52,53,53,54,56,56,55,58,65,65,69,76,72,70,77,78,80,75,78,73,83,72,80,54,83,80,54,85,78,83,60,96,62,48,70,46,61,69,59,38,43,74,71,73,33,56,64,48,79,46,82,45,72,47,98,90,68,50,79,44,79,44,83,43,66,62,79,64,80,73,84,70,89,71,79,92,67,82,84,87,77,84,131

Sequence (92 aa):
MAITVQVSLISILLLCITIAQGRETLHTSNQFSASSLVNNDDGICKTMVETQGYTCEEHKVTTQDGFILSLQRLPARPTCAITAGFFCDAVI

Secondary structure (DSSP, 8-state):
-HHHHHHHHHHHHHHHHHHHT------------GGGTTT----HIIIIIGGGT---EEEEEE-TTS-EEEEEE----S----SS--------

Organism: Vicia faba (NCBI:txid3906)

Mean predicted aligned error: 18.34 Å

pLDDT: mean 71.08, std 18.56, range [38.66, 96.5]